Protein AF-A0AAP0M7R6-F1 (afdb_monomer_lite)

Secondary structure (DSSP, 8-state):
-HHHH-SEEEEEETTEEEEEE-SHHHHHIIIIISHHHH-PPPP-HHHHHHTTTT-SSSSPPSSHHHHHHHHH-

pLDDT: mean 88.66, std 5.3, range [66.81, 95.69]

Organism: NCBI:txid2935761

Radius of gyration: 14.82 Å; chains: 1; bounding box: 40×23×28 Å

InterPro domains:
  IPR001128 Cytochrome P450 [PF00067] (2-72)
  IPR036396 Cytochrome P450 superfamily [G3DSA:1.10.630.10] (1-73)
  IPR036396 Cytochrome P450 superfamily [SSF48264] (2-73)

Foldseek 3Di:
DCVVQNQWDWDQPPPDTDIHGRDDPVVCCCCPVVVLVPVAAPDDPCCCPPVVHQQHQPHHGDDPSNVVVVVVD

Sequence (73 aa):
MAQHWGPVMLLHLGRVPTVVVSSAEPAKVILKTHDIVISNRPDSSISTRLLYDYKDVSLPLYGDYWRQMRSMC

Structure (mmCIF, N/CA/C/O backbone):
data_AF-A0AAP0M7R6-F1
#
_entry.id   AF-A0AAP0M7R6-F1
#
loop_
_atom_site.group_PDB
_atom_site.id
_atom_site.type_symbol
_atom_site.label_atom_id
_atom_site.label_alt_id
_atom_site.label_comp_id
_atom_site.label_asym_id
_atom_site.label_entity_id
_atom_site.label_seq_id
_atom_site.pdbx_PDB_ins_code
_atom_site.Cartn_x
_atom_site.Cartn_y
_atom_site.Cartn_z
_atom_site.occupancy
_atom_site.B_iso_or_equiv
_atom_site.auth_seq_id
_atom_site.auth_comp_id
_atom_site.auth_asym_id
_atom_site.auth_atom_id
_atom_site.pdbx_PDB_model_num
ATOM 1 N N . MET A 1 1 ? -15.741 12.160 5.252 1.00 71.56 1 MET A N 1
ATOM 2 C CA . MET A 1 1 ? -15.777 10.970 4.371 1.00 71.56 1 MET A CA 1
ATOM 3 C C . MET A 1 1 ? -16.058 9.699 5.154 1.00 71.56 1 MET A C 1
ATOM 5 O O . MET A 1 1 ? -17.188 9.244 5.083 1.00 71.56 1 MET A O 1
ATOM 9 N N . ALA A 1 2 ? -15.137 9.198 5.983 1.00 85.62 2 ALA A N 1
ATOM 10 C CA . ALA A 1 2 ? -15.377 7.986 6.783 1.00 85.62 2 ALA A CA 1
ATOM 11 C C . ALA A 1 2 ? -16.610 8.068 7.708 1.00 85.62 2 ALA A C 1
ATOM 13 O O . ALA A 1 2 ? -17.324 7.092 7.895 1.00 85.62 2 ALA A O 1
ATOM 14 N N . GLN A 1 3 ? -16.905 9.260 8.235 1.00 86.56 3 GLN A N 1
ATOM 15 C CA . GLN A 1 3 ? -18.098 9.506 9.057 1.00 86.56 3 GLN A CA 1
ATOM 16 C C . GLN A 1 3 ? -19.427 9.348 8.298 1.00 86.56 3 GLN A C 1
ATOM 18 O O . GLN A 1 3 ? -20.445 9.100 8.925 1.00 86.56 3 GLN A O 1
ATOM 23 N N . HIS A 1 4 ? -19.432 9.520 6.973 1.00 90.06 4 HIS A N 1
ATOM 24 C CA . HIS A 1 4 ? -20.639 9.418 6.142 1.00 90.06 4 HIS A CA 1
ATOM 25 C C . HIS A 1 4 ? -20.732 8.074 5.408 1.00 90.06 4 HIS A C 1
ATOM 27 O O . HIS A 1 4 ? -21.826 7.5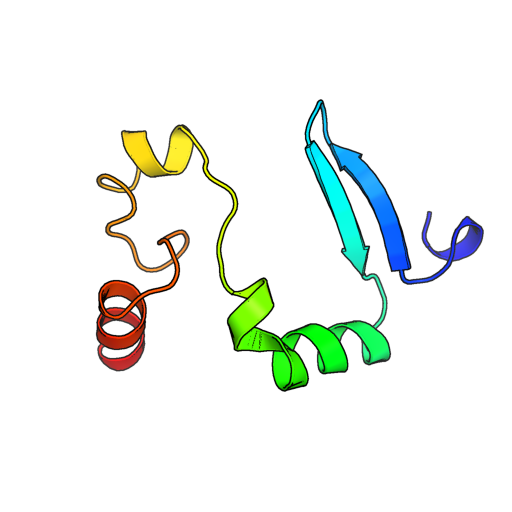62 5.215 1.00 90.06 4 HIS A O 1
ATOM 33 N N . TRP A 1 5 ? -19.592 7.510 5.001 1.00 89.75 5 TRP A N 1
ATOM 34 C CA . TRP A 1 5 ? -19.520 6.329 4.130 1.00 89.75 5 TRP A CA 1
ATOM 35 C C . TRP A 1 5 ? -19.005 5.068 4.836 1.00 89.75 5 TRP A C 1
ATOM 37 O O . TRP A 1 5 ? -18.940 4.005 4.229 1.00 89.75 5 TRP A O 1
ATOM 4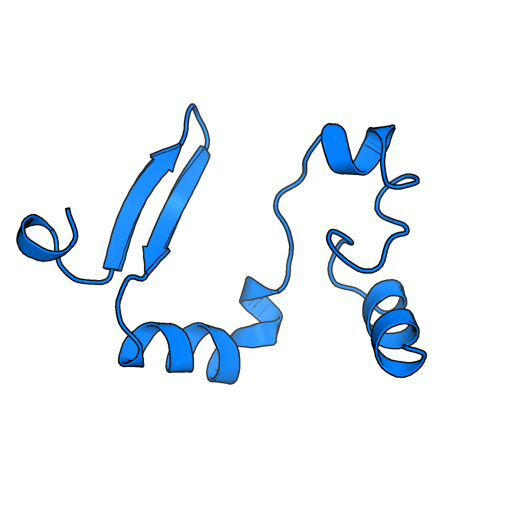7 N N . GLY A 1 6 ? -18.647 5.179 6.116 1.00 93.38 6 GLY A N 1
ATOM 48 C CA . GLY A 1 6 ? -18.055 4.098 6.893 1.00 93.38 6 GLY A CA 1
ATOM 49 C C . GLY A 1 6 ? -16.523 4.026 6.786 1.00 93.38 6 GLY A C 1
ATOM 50 O O . GLY A 1 6 ? -15.898 4.753 6.010 1.00 93.38 6 GLY A O 1
ATOM 51 N N . PRO A 1 7 ? -15.892 3.161 7.600 1.00 93.62 7 PRO A N 1
ATOM 52 C CA . PRO A 1 7 ? -14.437 3.077 7.728 1.00 93.62 7 PRO A CA 1
ATOM 53 C C . PRO A 1 7 ? -13.726 2.340 6.583 1.00 93.62 7 PRO A C 1
ATOM 55 O O . PRO A 1 7 ? -12.498 2.358 6.521 1.00 93.62 7 PRO A O 1
ATOM 58 N N . VAL A 1 8 ? -14.469 1.670 5.703 1.00 95.19 8 VAL A N 1
ATOM 59 C CA . VAL A 1 8 ? -13.953 1.015 4.496 1.00 95.19 8 VAL A CA 1
ATOM 60 C C . VAL A 1 8 ? -14.796 1.503 3.330 1.00 95.19 8 VAL A C 1
ATOM 62 O O . VAL A 1 8 ? -16.009 1.310 3.327 1.00 95.19 8 VAL A O 1
ATOM 65 N N . MET A 1 9 ? -14.164 2.153 2.358 1.00 95.69 9 MET A N 1
ATOM 66 C CA . MET A 1 9 ? -14.860 2.793 1.241 1.00 95.69 9 MET A CA 1
ATOM 67 C C . MET A 1 9 ? -14.091 2.611 -0.067 1.00 95.69 9 MET A C 1
ATOM 69 O O . MET A 1 9 ? -12.862 2.598 -0.076 1.00 95.69 9 MET A O 1
ATOM 73 N N . LEU A 1 10 ? -14.816 2.489 -1.180 1.00 95.19 10 LEU A N 1
ATOM 74 C CA . LEU A 1 10 ? -14.244 2.442 -2.524 1.00 95.19 10 LEU A CA 1
ATOM 75 C C . LEU A 1 10 ? -14.326 3.833 -3.157 1.00 95.19 10 LEU A C 1
ATOM 77 O O . LEU A 1 10 ? -15.415 4.375 -3.333 1.00 95.19 10 LEU A O 1
ATOM 81 N N . LEU A 1 11 ? -13.176 4.394 -3.522 1.00 94.75 11 LEU A N 1
ATOM 82 C CA . LEU A 1 11 ? -13.055 5.678 -4.208 1.00 94.75 11 LEU A CA 1
ATOM 83 C C . LEU A 1 11 ? -12.367 5.483 -5.559 1.00 94.75 11 LEU A C 1
ATOM 85 O O . LEU A 1 11 ? -11.552 4.583 -5.718 1.00 94.75 11 LEU A O 1
ATOM 89 N N . HIS A 1 12 ? -12.650 6.349 -6.527 1.00 94.44 12 HIS A N 1
ATOM 90 C CA . HIS A 1 12 ? -11.898 6.387 -7.780 1.00 94.44 12 HIS A CA 1
ATOM 91 C C . HIS A 1 12 ? -10.882 7.527 -7.714 1.00 94.44 12 HIS A C 1
ATOM 93 O O . HIS A 1 12 ? -11.256 8.700 -7.721 1.00 94.44 12 HIS A O 1
ATOM 99 N N . LEU A 1 13 ? -9.595 7.186 -7.627 1.00 91.81 13 LEU A N 1
ATOM 100 C CA . LEU A 1 13 ? -8.506 8.157 -7.696 1.00 91.81 13 LEU A CA 1
ATOM 101 C C . LEU A 1 13 ? -8.090 8.297 -9.161 1.00 91.81 13 LEU A C 1
ATOM 103 O O . LEU A 1 13 ? -7.358 7.475 -9.715 1.00 91.81 13 LEU A O 1
ATOM 107 N N . GLY A 1 14 ? -8.648 9.308 -9.826 1.00 91.69 14 GLY A N 1
ATOM 108 C CA . GLY A 1 14 ? -8.581 9.407 -11.281 1.00 91.69 14 GLY A CA 1
ATOM 109 C C . GLY A 1 14 ? -9.332 8.242 -11.927 1.00 91.69 14 GLY A C 1
ATOM 110 O O . GLY A 1 14 ? -10.538 8.106 -11.748 1.00 91.69 14 GLY A O 1
ATOM 111 N N . ARG A 1 15 ? -8.621 7.392 -12.676 1.00 90.25 15 ARG A N 1
ATOM 112 C CA . ARG A 1 15 ? -9.189 6.194 -13.326 1.00 90.25 15 ARG A CA 1
ATOM 113 C C . ARG A 1 15 ? -8.991 4.905 -12.524 1.00 90.25 15 ARG A C 1
ATOM 115 O O . ARG A 1 15 ? -9.441 3.854 -12.966 1.00 90.25 15 ARG A O 1
ATOM 122 N N . VAL A 1 16 ? -8.313 4.971 -11.378 1.00 90.88 16 VAL A N 1
ATOM 123 C CA . VAL A 1 16 ? -7.937 3.784 -10.604 1.00 90.88 16 VAL A CA 1
ATOM 124 C C . VAL A 1 16 ? -8.913 3.589 -9.437 1.00 90.88 16 VAL A C 1
ATOM 126 O O . VAL A 1 16 ? -8.981 4.453 -8.554 1.00 90.88 16 VAL A O 1
ATOM 129 N N . PRO A 1 17 ? -9.666 2.474 -9.388 1.00 94.38 17 PRO A N 1
ATOM 130 C CA . PRO A 1 17 ? -10.470 2.138 -8.220 1.00 94.38 17 PRO A CA 1
ATOM 131 C C . PRO A 1 17 ? -9.547 1.840 -7.032 1.00 94.38 17 PRO A C 1
ATOM 133 O O . PRO 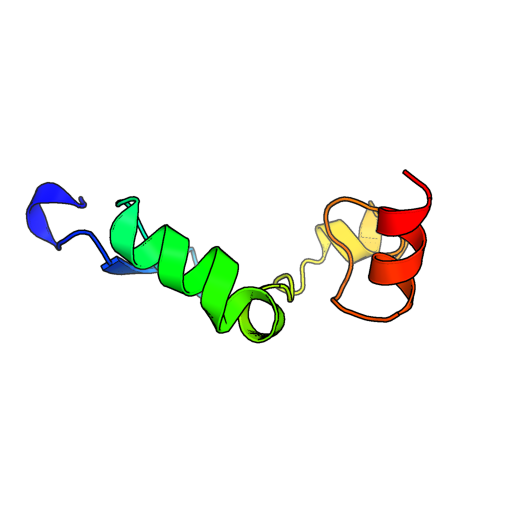A 1 17 ? -8.620 1.042 -7.129 1.00 94.38 17 PRO A O 1
ATOM 136 N N . THR A 1 18 ? -9.789 2.505 -5.908 1.00 94.00 18 THR A N 1
ATOM 137 C CA . THR A 1 18 ? -8.944 2.476 -4.713 1.00 94.00 18 THR A CA 1
ATOM 138 C C . THR A 1 18 ? -9.798 2.245 -3.475 1.00 94.00 18 THR A C 1
ATOM 140 O O . THR A 1 18 ? -10.695 3.031 -3.164 1.00 94.00 18 THR A O 1
ATOM 143 N N . VAL A 1 19 ? -9.502 1.176 -2.739 1.00 94.25 19 VAL A N 1
ATOM 144 C CA . VAL A 1 19 ? -10.126 0.912 -1.440 1.00 94.25 19 VAL A CA 1
ATOM 145 C C . VAL A 1 19 ? -9.377 1.692 -0.365 1.00 94.25 19 VAL A C 1
ATOM 147 O O . VAL A 1 19 ? -8.170 1.533 -0.198 1.00 94.25 19 VAL A O 1
ATOM 150 N N . VAL A 1 20 ? -10.097 2.530 0.374 1.00 94.50 20 VAL A N 1
ATOM 151 C CA . VAL A 1 20 ? -9.572 3.307 1.497 1.00 94.50 20 VAL A CA 1
ATOM 152 C C . VAL A 1 20 ? -10.076 2.710 2.800 1.00 94.50 20 VAL A C 1
ATOM 154 O O . VAL A 1 20 ? -11.276 2.509 2.981 1.00 94.50 20 VAL A O 1
ATOM 157 N N . VAL A 1 21 ? -9.143 2.461 3.718 1.00 95.06 21 VAL A N 1
ATOM 158 C CA . VAL A 1 21 ? -9.408 1.928 5.056 1.00 95.06 21 VAL A CA 1
ATOM 159 C C . VAL A 1 21 ? -8.986 2.974 6.078 1.00 95.06 21 VAL A C 1
ATOM 161 O O . VAL A 1 21 ? -7.814 3.333 6.155 1.00 95.06 21 VAL A O 1
ATOM 164 N N . SER A 1 22 ? -9.940 3.481 6.853 1.00 94.81 22 SER A N 1
ATOM 165 C CA . SER A 1 22 ? -9.745 4.606 7.772 1.00 94.81 22 SER A CA 1
ATOM 166 C C . SER A 1 22 ? -9.968 4.244 9.243 1.00 94.81 22 SER A C 1
ATOM 168 O O . SER A 1 22 ? -10.222 5.131 10.056 1.00 94.81 22 SER A O 1
ATOM 170 N N . SER A 1 23 ? -9.914 2.960 9.601 1.00 94.62 23 SER A N 1
ATOM 171 C CA . SER A 1 23 ? -9.938 2.510 10.997 1.00 94.62 23 SER A CA 1
ATOM 172 C C . SER A 1 23 ? -8.944 1.377 11.255 1.00 94.62 23 SER A C 1
ATOM 174 O O . SER A 1 23 ? -8.551 0.640 10.348 1.00 94.62 23 SER A O 1
ATOM 176 N N . ALA A 1 24 ? -8.508 1.257 12.511 1.00 94.88 24 ALA A N 1
ATOM 177 C CA . ALA A 1 24 ? -7.419 0.363 12.899 1.00 94.88 24 ALA A CA 1
ATOM 178 C C . ALA A 1 24 ? -7.786 -1.127 12.812 1.00 94.88 24 ALA A C 1
ATOM 180 O O . ALA A 1 24 ? -6.936 -1.943 12.466 1.00 94.88 24 ALA A O 1
ATOM 181 N N . GLU A 1 25 ? -9.033 -1.493 13.111 1.00 94.38 25 GLU A N 1
ATOM 182 C CA . GLU A 1 25 ? -9.494 -2.887 13.113 1.00 94.38 25 GLU A CA 1
ATOM 183 C C . GLU A 1 25 ? -9.408 -3.547 11.720 1.00 94.38 25 GLU A C 1
ATOM 185 O O . GLU A 1 25 ? -8.653 -4.513 11.579 1.00 94.38 25 GLU A O 1
ATOM 190 N N . PRO A 1 26 ? -10.067 -3.029 10.661 1.00 93.19 26 PRO A N 1
ATOM 191 C CA . PRO A 1 26 ? -9.920 -3.562 9.309 1.00 93.19 26 PRO A CA 1
ATOM 192 C C . PRO A 1 26 ? -8.500 -3.380 8.764 1.00 93.19 26 PRO A C 1
ATOM 194 O O . PRO A 1 26 ? -7.996 -4.274 8.085 1.00 93.19 26 PRO A O 1
ATOM 197 N N . ALA A 1 27 ? -7.807 -2.285 9.104 1.00 94.19 27 ALA A N 1
ATOM 198 C CA . ALA A 1 27 ? -6.417 -2.095 8.692 1.00 94.19 27 ALA A CA 1
ATOM 199 C C . ALA A 1 27 ? -5.507 -3.199 9.248 1.00 94.19 27 ALA A C 1
ATOM 201 O O . ALA A 1 27 ? -4.670 -3.724 8.521 1.00 94.19 27 ALA A O 1
ATOM 202 N N . LYS A 1 28 ? -5.691 -3.612 10.507 1.00 95.31 28 LYS A N 1
ATOM 203 C CA . LYS A 1 28 ? -4.927 -4.707 11.120 1.00 95.31 28 LYS A CA 1
ATOM 204 C C . LYS A 1 28 ? -5.186 -6.038 10.418 1.00 95.31 28 LYS A C 1
ATOM 206 O O . LYS A 1 28 ? -4.238 -6.785 10.194 1.00 95.31 28 LYS A O 1
ATOM 211 N N . VAL A 1 29 ? -6.436 -6.338 10.069 1.00 93.19 29 VAL A N 1
ATOM 212 C CA . VAL A 1 29 ? -6.780 -7.571 9.339 1.00 93.19 29 VAL A CA 1
ATOM 213 C C . VAL A 1 29 ? -6.101 -7.586 7.970 1.00 93.19 29 VAL A C 1
ATOM 215 O O . VAL A 1 29 ? -5.475 -8.575 7.598 1.00 93.19 29 VAL A O 1
ATOM 218 N N . ILE A 1 30 ? -6.154 -6.473 7.243 1.00 93.38 30 ILE A N 1
ATOM 219 C CA . ILE A 1 30 ? -5.570 -6.371 5.904 1.00 93.38 30 ILE A CA 1
ATOM 220 C C . ILE A 1 30 ? -4.036 -6.417 5.968 1.00 93.38 30 ILE A C 1
ATOM 222 O O . ILE A 1 30 ? -3.420 -7.219 5.277 1.00 93.38 30 ILE A O 1
ATOM 226 N N . LEU A 1 31 ? -3.418 -5.626 6.848 1.00 91.94 31 LEU A N 1
ATOM 227 C CA . LEU A 1 31 ? -1.960 -5.480 6.943 1.00 91.94 31 LEU A CA 1
ATOM 228 C C . LEU A 1 31 ? -1.248 -6.616 7.687 1.00 91.94 31 LEU A C 1
ATOM 230 O O . LEU A 1 31 ? -0.025 -6.686 7.614 1.00 91.94 31 LEU A O 1
ATOM 234 N N . LYS A 1 32 ? -1.961 -7.458 8.448 1.00 91.75 32 LYS A N 1
ATOM 235 C CA . LYS A 1 32 ? -1.354 -8.597 9.164 1.00 91.75 32 LYS A CA 1
ATOM 236 C C . LYS A 1 32 ? -1.833 -9.957 8.685 1.00 91.75 32 LYS A C 1
ATOM 238 O O . LYS A 1 32 ? -1.048 -10.889 8.680 1.00 91.75 32 LYS A O 1
ATOM 243 N N . THR A 1 33 ? -3.123 -10.098 8.380 1.00 93.31 33 THR A N 1
ATOM 244 C CA . THR A 1 33 ? -3.702 -11.406 8.013 1.00 93.31 33 THR A CA 1
ATOM 245 C C . THR A 1 33 ? -3.630 -11.644 6.508 1.00 93.31 33 THR A C 1
ATOM 247 O O . THR A 1 33 ? -3.462 -12.777 6.079 1.00 93.31 33 THR A O 1
ATOM 250 N N . HIS A 1 34 ? -3.726 -10.578 5.710 1.00 89.94 34 HIS A N 1
ATOM 251 C CA . HIS A 1 34 ? -3.718 -10.641 4.246 1.00 89.94 34 HIS A CA 1
ATOM 252 C C . HIS A 1 34 ? -2.554 -9.845 3.645 1.00 89.94 34 HIS A C 1
ATOM 254 O O . HIS A 1 34 ? -2.633 -9.394 2.502 1.00 89.94 34 HIS A O 1
ATOM 260 N N . ASP A 1 35 ? -1.478 -9.669 4.413 1.00 88.81 35 ASP A N 1
ATOM 261 C CA . ASP A 1 35 ? -0.352 -8.803 4.076 1.00 88.81 35 ASP A CA 1
ATOM 262 C C . ASP A 1 35 ? 0.277 -9.189 2.734 1.00 88.81 35 ASP A C 1
ATOM 264 O O . ASP A 1 35 ? 0.525 -8.316 1.912 1.00 88.81 35 ASP A O 1
ATOM 268 N N . ILE A 1 36 ? 0.455 -10.480 2.452 1.00 87.88 36 ILE A N 1
ATOM 269 C CA . ILE A 1 36 ? 1.061 -10.958 1.200 1.00 87.88 36 ILE A CA 1
ATOM 270 C C . ILE A 1 36 ? 0.238 -10.538 -0.027 1.00 87.88 36 ILE A C 1
ATOM 272 O O . ILE A 1 36 ? 0.803 -10.062 -1.009 1.00 87.88 36 ILE A O 1
ATOM 276 N N . VAL A 1 37 ? -1.091 -10.669 0.029 1.00 88.19 37 VAL A N 1
ATOM 277 C CA . VAL A 1 37 ? -1.982 -10.382 -1.113 1.00 88.19 37 VAL A CA 1
ATOM 278 C C . VAL A 1 37 ? -2.010 -8.885 -1.430 1.00 88.19 37 VAL A C 1
ATOM 280 O O . VAL A 1 37 ? -2.081 -8.494 -2.592 1.00 88.19 37 VAL A O 1
ATOM 283 N N . ILE A 1 38 ? -1.913 -8.046 -0.398 1.00 87.69 38 ILE A N 1
ATOM 284 C CA . ILE A 1 38 ? -2.011 -6.582 -0.500 1.00 87.69 38 ILE A CA 1
ATOM 285 C C . ILE A 1 38 ? -0.652 -5.870 -0.488 1.00 87.69 38 ILE A C 1
ATOM 287 O O . ILE A 1 38 ? -0.592 -4.647 -0.591 1.00 87.69 38 ILE A O 1
ATOM 291 N N . SER A 1 39 ? 0.454 -6.612 -0.375 1.00 87.50 39 SER A N 1
ATOM 292 C CA . SER A 1 39 ? 1.802 -6.032 -0.370 1.00 87.50 39 SER A CA 1
ATOM 293 C C . SER A 1 39 ? 2.270 -5.589 -1.754 1.00 87.50 39 SER A C 1
ATOM 295 O O . SER A 1 39 ? 3.190 -4.774 -1.836 1.00 87.50 39 SER A O 1
ATOM 297 N N . ASN A 1 40 ? 1.644 -6.075 -2.829 1.00 87.50 40 ASN A N 1
ATOM 298 C CA . ASN A 1 40 ? 1.947 -5.603 -4.176 1.00 87.50 40 ASN A CA 1
ATOM 299 C C . ASN A 1 40 ? 1.602 -4.118 -4.334 1.00 87.50 40 ASN A C 1
ATOM 301 O O . ASN A 1 40 ? 0.563 -3.645 -3.872 1.00 87.50 40 ASN A O 1
ATOM 305 N N . ARG A 1 41 ? 2.502 -3.373 -4.978 1.00 86.19 41 ARG A N 1
ATOM 306 C CA . ARG A 1 41 ? 2.328 -1.944 -5.244 1.00 86.19 41 ARG A CA 1
ATOM 307 C C . ARG A 1 41 ? 1.656 -1.741 -6.605 1.00 86.19 41 ARG A C 1
ATOM 309 O O . ARG A 1 41 ? 1.923 -2.521 -7.517 1.00 86.19 41 ARG A O 1
ATOM 316 N N . PRO A 1 42 ? 0.797 -0.716 -6.757 1.00 84.19 42 PRO A N 1
ATOM 317 C CA . PRO A 1 42 ? 0.274 -0.344 -8.065 1.00 84.19 42 PRO A CA 1
ATOM 318 C C . PRO A 1 42 ? 1.415 -0.013 -9.029 1.00 84.19 42 PRO A C 1
ATOM 320 O O . PRO A 1 42 ? 2.370 0.663 -8.641 1.00 84.19 42 PRO A O 1
ATOM 323 N N . ASP A 1 43 ? 1.286 -0.457 -10.277 1.00 82.38 43 ASP A N 1
ATOM 324 C CA . ASP A 1 43 ? 2.209 -0.090 -11.350 1.00 82.38 43 ASP A CA 1
ATOM 325 C C . ASP A 1 43 ? 2.167 1.433 -11.546 1.00 82.38 43 ASP A C 1
ATOM 327 O O . ASP A 1 43 ? 1.100 2.029 -11.741 1.00 82.38 43 ASP A O 1
ATOM 331 N N . SER A 1 44 ? 3.324 2.076 -11.419 1.00 82.69 44 SER A N 1
ATOM 332 C CA . SER A 1 44 ? 3.469 3.514 -11.560 1.00 82.69 44 SER A CA 1
ATOM 333 C C . SER A 1 44 ? 4.652 3.840 -12.467 1.00 82.69 44 SER A C 1
ATOM 335 O O . SER A 1 44 ? 5.784 3.414 -12.244 1.00 82.69 44 SER A O 1
ATOM 337 N N . SER A 1 45 ? 4.411 4.692 -13.465 1.00 85.69 45 SER A N 1
ATOM 338 C CA . SER A 1 45 ? 5.463 5.177 -14.369 1.00 85.69 45 SER A CA 1
ATOM 339 C C . SER A 1 45 ? 6.571 5.939 -13.633 1.00 85.69 45 SER A C 1
ATOM 341 O O . SER A 1 45 ? 7.706 6.006 -14.107 1.00 85.69 45 SER A O 1
ATOM 343 N N . ILE A 1 46 ? 6.251 6.492 -12.459 1.00 86.12 46 ILE A N 1
ATOM 344 C CA . ILE A 1 46 ? 7.202 7.124 -11.544 1.00 86.12 46 ILE A CA 1
ATOM 345 C C . ILE A 1 46 ? 8.198 6.083 -11.030 1.00 86.12 46 ILE A C 1
ATOM 347 O O . ILE A 1 46 ? 9.401 6.321 -11.115 1.00 86.12 46 ILE A O 1
ATOM 351 N N . SER A 1 47 ? 7.723 4.926 -10.561 1.00 85.00 47 SER A N 1
ATOM 352 C CA . SER A 1 47 ? 8.586 3.841 -10.084 1.00 85.00 47 SER A CA 1
ATOM 353 C C . SER A 1 47 ? 9.496 3.314 -11.190 1.00 85.00 47 SER A C 1
ATOM 355 O O . SER A 1 47 ? 10.696 3.154 -10.977 1.00 85.00 47 SER A O 1
ATOM 357 N N . THR A 1 48 ? 8.975 3.144 -12.406 1.00 86.75 48 THR A N 1
ATOM 358 C CA . THR A 1 48 ? 9.804 2.725 -13.545 1.00 86.75 48 THR A CA 1
ATOM 359 C C . THR A 1 48 ? 10.907 3.740 -13.850 1.00 86.75 48 THR A C 1
ATOM 361 O O . THR A 1 48 ? 12.063 3.375 -14.054 1.00 86.75 48 THR A O 1
ATOM 364 N N . ARG A 1 49 ? 10.567 5.034 -13.880 1.00 88.38 49 ARG A N 1
ATOM 365 C CA . ARG A 1 49 ? 11.465 6.079 -14.390 1.00 88.38 49 ARG A CA 1
ATOM 366 C C . ARG A 1 49 ? 12.436 6.636 -13.354 1.00 88.38 49 ARG A C 1
ATOM 368 O O . ARG A 1 49 ? 13.530 7.046 -13.727 1.00 88.38 49 ARG A O 1
ATOM 375 N N . LEU A 1 50 ? 12.028 6.708 -12.090 1.00 88.75 50 LEU A N 1
ATOM 376 C CA . LEU A 1 50 ? 12.807 7.335 -11.017 1.00 88.75 50 LEU A CA 1
ATOM 377 C C . LEU A 1 50 ? 1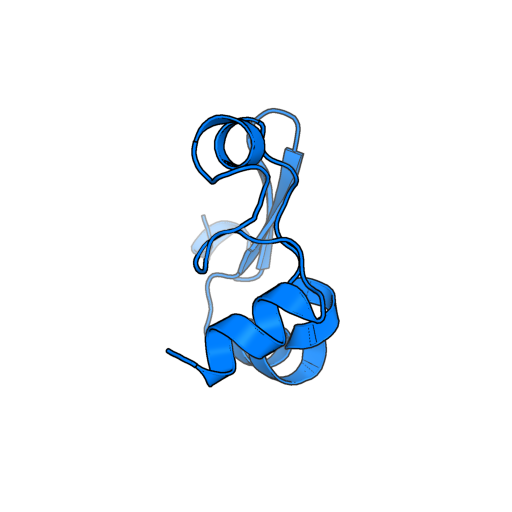3.371 6.326 -10.017 1.00 88.75 50 LEU A C 1
ATOM 379 O O . LEU A 1 50 ? 14.339 6.648 -9.335 1.00 88.75 50 LEU A O 1
ATOM 383 N N . LEU A 1 51 ? 12.797 5.122 -9.930 1.00 87.69 51 LEU A N 1
ATOM 384 C CA . LEU A 1 51 ? 13.156 4.120 -8.921 1.00 87.69 51 LEU A CA 1
ATOM 385 C C . LEU A 1 51 ? 13.811 2.885 -9.544 1.00 87.69 51 LEU A C 1
ATOM 387 O O . LEU A 1 51 ? 13.549 1.751 -9.152 1.00 87.69 51 LEU A O 1
ATOM 391 N N . TYR A 1 52 ? 14.686 3.128 -10.525 1.00 86.44 52 TYR A N 1
ATOM 392 C CA . TYR A 1 52 ? 15.530 2.108 -11.153 1.00 86.44 52 TYR A CA 1
ATOM 393 C C . TYR A 1 52 ? 14.747 0.885 -11.645 1.00 86.44 52 TYR A C 1
ATOM 395 O O . TYR A 1 52 ? 15.200 -0.244 -11.473 1.00 86.44 52 TYR A O 1
ATOM 403 N N . ASP A 1 53 ? 13.581 1.112 -12.254 1.00 84.62 53 ASP A N 1
ATOM 404 C CA . ASP A 1 53 ? 12.698 0.035 -12.703 1.00 84.62 53 ASP A CA 1
ATOM 405 C C . ASP A 1 53 ? 12.269 -0.898 -11.555 1.00 84.62 53 ASP A C 1
ATOM 407 O O . ASP A 1 53 ? 12.522 -2.101 -11.574 1.00 84.62 53 ASP A O 1
ATOM 411 N N . TYR A 1 54 ? 11.647 -0.321 -10.517 1.00 82.94 54 TYR A N 1
ATOM 412 C CA . TYR A 1 54 ? 11.183 -1.034 -9.313 1.00 82.94 54 TYR A CA 1
ATOM 413 C C . TYR A 1 54 ? 12.297 -1.650 -8.452 1.00 82.94 54 TYR A C 1
ATOM 415 O O . TYR A 1 54 ? 12.026 -2.501 -7.602 1.00 82.94 54 TYR A O 1
ATOM 423 N N . LYS A 1 55 ? 13.552 -1.229 -8.647 1.00 82.81 55 LYS A N 1
ATOM 424 C CA . LYS A 1 55 ? 14.722 -1.703 -7.892 1.00 82.81 55 LYS A CA 1
ATOM 425 C C . LYS A 1 55 ? 15.071 -0.765 -6.740 1.00 82.81 55 LYS A C 1
ATOM 427 O O . LYS A 1 55 ? 16.206 -0.309 -6.600 1.00 82.81 55 LYS A O 1
ATOM 432 N N . ASP A 1 56 ? 14.070 -0.457 -5.929 1.00 82.06 56 ASP A N 1
ATOM 433 C CA . ASP A 1 56 ? 14.188 0.349 -4.719 1.00 82.06 56 ASP A CA 1
ATOM 434 C C . ASP A 1 56 ? 13.552 -0.368 -3.512 1.00 82.06 56 ASP A C 1
ATOM 436 O O . ASP A 1 56 ? 12.956 -1.433 -3.647 1.00 82.06 56 ASP A O 1
ATOM 440 N N . VAL A 1 57 ? 13.685 0.193 -2.306 1.00 81.25 57 VAL A N 1
ATOM 441 C CA . VAL A 1 57 ? 13.157 -0.423 -1.067 1.00 81.25 57 VAL A CA 1
ATOM 442 C C . VAL A 1 57 ? 11.710 -0.001 -0.770 1.00 81.25 57 VAL A C 1
ATOM 444 O O . VAL A 1 57 ? 10.977 -0.712 -0.079 1.00 81.25 57 VAL A O 1
ATOM 447 N N . SER A 1 58 ? 11.284 1.158 -1.277 1.00 79.94 58 SER A N 1
ATOM 448 C CA . SER A 1 58 ? 10.029 1.827 -0.916 1.00 79.94 58 SER A CA 1
ATOM 449 C C . SER A 1 58 ? 8.833 1.436 -1.796 1.00 79.94 58 SER A C 1
ATOM 451 O O . SER A 1 58 ? 7.743 1.183 -1.267 1.00 79.94 58 SER A O 1
ATOM 453 N N . LEU A 1 59 ? 9.025 1.348 -3.115 1.00 83.94 59 LEU A N 1
ATOM 454 C CA . LEU A 1 59 ? 7.997 1.041 -4.111 1.00 83.94 59 LEU A CA 1
ATOM 455 C C . LEU A 1 59 ? 8.349 -0.120 -5.073 1.00 83.94 59 LEU A C 1
ATOM 457 O O . LEU A 1 59 ? 7.924 -0.064 -6.230 1.00 83.94 59 LEU A O 1
ATOM 461 N N . PRO A 1 60 ? 9.031 -1.203 -4.645 1.00 84.19 60 PRO A N 1
ATOM 462 C CA . PRO A 1 60 ? 9.240 -2.352 -5.514 1.00 84.19 60 PRO A CA 1
ATOM 463 C C . PRO A 1 60 ? 7.964 -3.184 -5.667 1.00 84.19 60 PRO A C 1
ATOM 465 O O . PRO A 1 60 ? 7.050 -3.152 -4.833 1.00 84.19 60 PRO A O 1
ATOM 468 N N . LEU A 1 61 ? 7.935 -3.997 -6.721 1.00 85.00 61 LEU A N 1
ATOM 469 C CA . LEU A 1 61 ? 6.963 -5.078 -6.853 1.00 85.00 61 LEU A CA 1
ATOM 470 C C . LEU A 1 61 ? 7.253 -6.164 -5.808 1.00 85.00 61 LEU A C 1
ATOM 472 O O . LEU A 1 61 ? 8.411 -6.429 -5.468 1.00 85.00 61 LEU A O 1
ATOM 476 N N . TYR A 1 62 ? 6.207 -6.801 -5.280 1.00 84.75 62 TYR A N 1
ATOM 477 C CA . TYR A 1 62 ? 6.396 -7.846 -4.283 1.00 84.75 62 TYR A CA 1
ATOM 478 C C . TYR A 1 62 ? 7.057 -9.068 -4.926 1.00 84.75 62 TYR A C 1
ATOM 480 O O . TYR A 1 62 ? 6.557 -9.621 -5.903 1.00 84.75 62 TYR A O 1
ATOM 488 N N . GLY A 1 63 ? 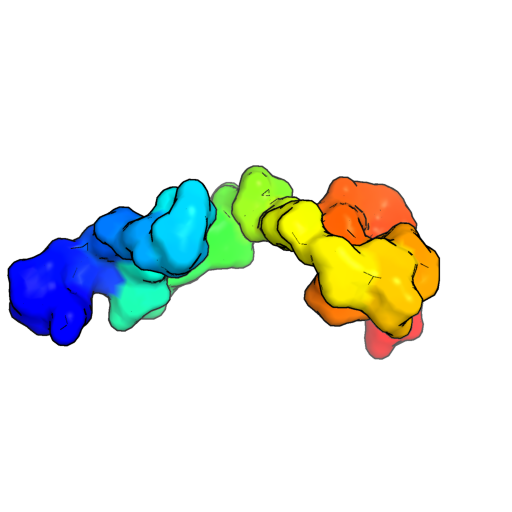8.171 -9.510 -4.351 1.00 86.06 63 GLY A N 1
ATOM 489 C CA . GLY A 1 63 ? 8.938 -10.648 -4.840 1.00 86.06 63 GLY A CA 1
ATOM 490 C C . GLY A 1 63 ? 10.201 -10.866 -4.018 1.00 86.06 63 GLY A C 1
ATOM 491 O O . GLY A 1 63 ? 10.452 -10.155 -3.038 1.00 86.06 63 GLY A O 1
ATOM 492 N N . ASP A 1 64 ? 11.008 -11.843 -4.424 1.00 87.62 64 ASP A N 1
ATOM 493 C CA . ASP A 1 64 ? 12.228 -12.224 -3.703 1.00 87.62 64 ASP A CA 1
ATOM 494 C C . ASP A 1 64 ? 13.216 -11.064 -3.576 1.00 87.62 64 ASP A C 1
ATOM 496 O O . ASP A 1 64 ? 13.834 -10.900 -2.526 1.00 87.62 64 ASP A O 1
ATOM 500 N N . TYR A 1 65 ? 13.287 -10.204 -4.596 1.00 87.19 65 TYR A N 1
ATOM 501 C CA . TYR A 1 65 ? 14.105 -8.995 -4.577 1.00 87.19 65 TYR A CA 1
ATOM 502 C C . TYR A 1 65 ? 13.780 -8.093 -3.376 1.00 87.19 65 TYR A C 1
ATOM 504 O O . TYR A 1 65 ? 14.654 -7.805 -2.560 1.00 87.19 65 TYR A O 1
ATOM 512 N N . TRP A 1 66 ? 12.512 -7.704 -3.203 1.00 88.50 66 TRP A N 1
ATOM 513 C CA . TRP A 1 66 ? 12.113 -6.864 -2.071 1.00 88.50 66 TRP A CA 1
ATOM 514 C C . TRP A 1 66 ? 12.301 -7.572 -0.727 1.00 88.50 66 TRP A C 1
ATOM 516 O O . TRP A 1 66 ? 12.733 -6.945 0.239 1.00 88.50 66 TRP A O 1
ATOM 526 N N . ARG A 1 67 ? 12.008 -8.878 -0.650 1.00 88.44 67 ARG A N 1
ATOM 527 C CA . ARG A 1 67 ? 12.197 -9.660 0.584 1.00 88.44 67 ARG A CA 1
ATOM 528 C C . ARG A 1 67 ? 13.662 -9.671 1.022 1.00 88.44 67 ARG A C 1
ATOM 530 O O . ARG A 1 67 ? 13.935 -9.489 2.206 1.00 88.44 67 ARG A O 1
ATOM 537 N N . GLN A 1 68 ? 14.585 -9.837 0.075 1.00 90.00 68 GLN A N 1
ATOM 538 C CA . GLN A 1 68 ? 16.024 -9.769 0.329 1.00 90.00 68 GLN A CA 1
ATOM 539 C C . GLN A 1 68 ? 16.441 -8.363 0.759 1.00 90.00 68 GLN A C 1
ATOM 541 O O . GLN A 1 68 ? 17.053 -8.216 1.812 1.00 90.00 68 GLN A O 1
ATOM 546 N N . MET A 1 69 ? 16.047 -7.324 0.014 1.00 88.75 69 MET A N 1
ATOM 547 C CA . MET A 1 69 ? 16.387 -5.942 0.368 1.00 88.75 69 MET A CA 1
ATOM 548 C C . MET A 1 69 ? 15.887 -5.552 1.759 1.00 88.75 69 MET A C 1
ATOM 550 O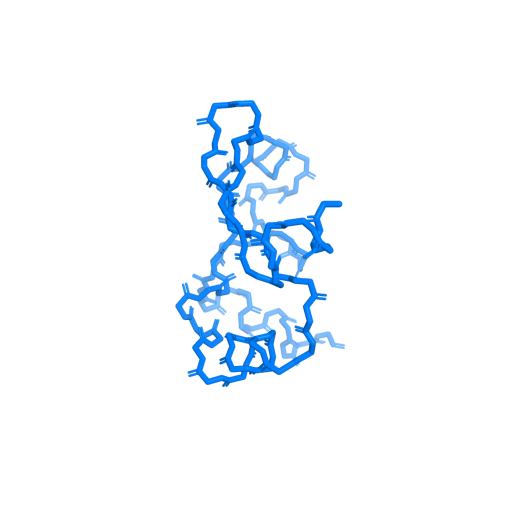 O . MET A 1 69 ? 16.648 -5.011 2.554 1.00 88.75 69 MET A O 1
ATOM 554 N N . ARG A 1 70 ? 14.630 -5.874 2.089 1.00 86.12 70 ARG A N 1
ATOM 555 C CA . ARG A 1 70 ? 14.048 -5.590 3.406 1.00 86.12 70 ARG A CA 1
ATOM 556 C C . ARG A 1 70 ? 14.762 -6.328 4.539 1.00 86.12 70 ARG A C 1
ATOM 558 O O . ARG A 1 70 ? 14.745 -5.840 5.657 1.00 86.12 70 ARG A O 1
ATOM 565 N N . SER A 1 71 ? 15.338 -7.498 4.273 1.00 88.94 71 SER A N 1
ATOM 566 C CA . SER A 1 71 ? 16.125 -8.229 5.271 1.00 88.94 71 SER A CA 1
ATOM 567 C C . SER A 1 71 ? 17.517 -7.631 5.489 1.00 88.94 71 SER A C 1
ATOM 569 O O . SER A 1 71 ? 18.131 -7.923 6.512 1.00 88.94 71 SER A O 1
ATOM 571 N N . MET A 1 72 ? 18.045 -6.889 4.513 1.00 86.88 72 MET A N 1
ATOM 572 C CA . MET A 1 72 ? 19.381 -6.289 4.565 1.00 86.88 72 MET A CA 1
ATOM 573 C C . MET A 1 72 ? 19.384 -4.871 5.153 1.00 86.88 72 MET A C 1
ATOM 575 O O . MET A 1 72 ? 20.435 -4.423 5.607 1.00 86.88 72 MET A O 1
ATOM 579 N N . CYS A 1 73 ? 18.247 -4.169 5.106 1.00 66.81 73 CYS A N 1
ATOM 580 C CA . CYS A 1 73 ? 18.032 -2.861 5.734 1.00 66.81 73 CYS A CA 1
ATOM 581 C C . CYS A 1 73 ? 17.619 -2.998 7.203 1.00 66.81 73 CYS A C 1
ATOM 583 O O . CYS A 1 73 ? 18.090 -2.163 8.004 1.00 66.81 73 CYS A O 1
#